Protein AF-A0A9X5X4T6-F1 (afdb_monomer_lite)

Structure (mmCIF, N/CA/C/O backbone):
data_AF-A0A9X5X4T6-F1
#
_entry.id   AF-A0A9X5X4T6-F1
#
loop_
_atom_site.group_PDB
_atom_site.id
_atom_site.type_symbol
_atom_site.label_atom_id
_atom_site.label_alt_id
_atom_site.label_comp_id
_atom_site.label_asym_id
_atom_site.label_entity_id
_atom_site.label_seq_id
_atom_site.pdbx_PDB_ins_code
_atom_site.Cartn_x
_atom_site.Cartn_y
_atom_site.Cartn_z
_atom_site.occupancy
_atom_site.B_iso_or_equiv
_atom_site.auth_seq_id
_atom_site.auth_comp_id
_atom_site.auth_asym_id
_atom_site.auth_atom_id
_atom_site.pdbx_PDB_model_num
ATOM 1 N N . MET A 1 1 ? 9.010 18.519 -45.906 1.00 38.16 1 MET A N 1
ATOM 2 C CA . MET A 1 1 ? 8.248 17.989 -44.758 1.00 38.16 1 MET A CA 1
ATOM 3 C C . MET A 1 1 ? 9.019 18.370 -43.513 1.00 38.16 1 MET A C 1
ATOM 5 O O . MET A 1 1 ? 10.119 17.877 -43.324 1.00 38.16 1 MET A O 1
ATOM 9 N N . THR A 1 2 ? 8.526 19.350 -42.767 1.00 40.06 2 THR A N 1
ATOM 10 C CA . THR A 1 2 ? 9.177 19.870 -41.561 1.00 40.06 2 THR A CA 1
ATOM 11 C C . THR A 1 2 ? 8.696 19.027 -40.385 1.00 40.06 2 THR A C 1
ATOM 13 O O . THR A 1 2 ? 7.527 19.110 -40.017 1.00 40.06 2 THR A O 1
ATOM 16 N N . GLU A 1 3 ? 9.556 18.165 -39.840 1.00 46.53 3 GLU A N 1
ATOM 17 C CA . GLU A 1 3 ? 9.259 17.445 -38.600 1.00 46.53 3 GLU A CA 1
ATOM 18 C C . GLU A 1 3 ? 9.233 18.442 -37.441 1.00 46.53 3 GLU A C 1
ATOM 20 O O . GLU A 1 3 ? 10.254 18.997 -37.032 1.00 46.53 3 GLU A O 1
ATOM 25 N N . THR A 1 4 ? 8.041 18.689 -36.907 1.00 48.75 4 THR A N 1
ATOM 26 C CA . THR A 1 4 ? 7.871 19.396 -35.643 1.00 48.75 4 THR A CA 1
ATOM 27 C C . THR A 1 4 ? 8.398 18.489 -34.533 1.00 48.75 4 THR A C 1
ATOM 29 O O . THR A 1 4 ? 7.692 17.585 -34.089 1.00 48.75 4 THR A O 1
ATOM 32 N N . LEU A 1 5 ? 9.640 18.715 -34.090 1.00 53.72 5 LEU A N 1
ATOM 33 C CA . LEU A 1 5 ? 10.210 18.097 -32.888 1.00 53.72 5 LEU A CA 1
ATOM 34 C C . LEU A 1 5 ? 9.333 18.461 -31.683 1.00 53.72 5 LEU A C 1
ATOM 36 O O . LEU A 1 5 ? 9.496 19.502 -31.046 1.00 53.72 5 LEU A O 1
ATOM 40 N N . THR A 1 6 ? 8.351 17.614 -31.398 1.00 67.81 6 THR A N 1
ATOM 41 C CA . THR A 1 6 ? 7.481 17.749 -30.236 1.00 67.81 6 THR A CA 1
ATOM 42 C C . THR A 1 6 ? 8.315 17.385 -29.019 1.00 67.81 6 THR A C 1
ATOM 44 O O . THR A 1 6 ? 8.913 16.309 -28.965 1.00 67.81 6 THR A O 1
ATOM 47 N N . ARG A 1 7 ? 8.405 18.297 -28.044 1.00 65.69 7 ARG A N 1
ATOM 48 C CA . ARG A 1 7 ? 9.067 17.993 -26.771 1.00 65.69 7 ARG A CA 1
ATOM 49 C C . ARG A 1 7 ? 8.415 16.736 -26.180 1.00 65.69 7 ARG A C 1
ATOM 51 O O . ARG A 1 7 ? 7.187 16.710 -26.082 1.00 65.69 7 ARG A O 1
ATOM 58 N N . PRO A 1 8 ? 9.196 15.709 -25.803 1.00 62.31 8 PRO A N 1
ATOM 59 C CA . PRO A 1 8 ? 8.628 14.525 -25.182 1.00 62.31 8 PRO A CA 1
ATOM 60 C C . PRO A 1 8 ? 7.937 14.926 -23.874 1.00 62.31 8 PRO A C 1
ATOM 62 O O . PRO A 1 8 ? 8.438 15.767 -23.125 1.00 62.31 8 PRO A O 1
ATOM 65 N N . THR A 1 9 ? 6.767 14.345 -23.620 1.00 70.31 9 THR A N 1
ATOM 66 C CA . THR A 1 9 ? 6.078 14.479 -22.335 1.00 70.31 9 THR A CA 1
ATOM 67 C C . THR A 1 9 ? 6.893 13.774 -21.247 1.00 70.31 9 THR A C 1
ATOM 69 O O . THR A 1 9 ? 7.728 12.915 -21.541 1.00 70.31 9 THR A O 1
ATOM 72 N N . ILE A 1 10 ? 6.645 14.106 -19.977 1.00 62.72 10 ILE A N 1
ATOM 73 C CA . ILE A 1 10 ? 7.289 13.415 -18.848 1.00 62.72 10 ILE A CA 1
ATOM 74 C C . ILE A 1 10 ? 7.029 11.900 -18.897 1.00 62.72 10 ILE A C 1
ATOM 76 O O . ILE A 1 10 ? 7.967 11.133 -18.699 1.00 62.72 10 ILE A O 1
ATOM 80 N N . GLY A 1 11 ? 5.818 11.469 -19.273 1.00 59.12 11 GLY A N 1
ATOM 81 C CA . GLY A 1 11 ? 5.493 10.047 -19.444 1.00 59.12 11 GLY A CA 1
ATOM 82 C C . GLY A 1 11 ? 6.373 9.351 -20.490 1.00 59.12 11 GLY A C 1
ATOM 83 O O . GLY A 1 11 ? 6.979 8.325 -20.198 1.00 59.12 11 GLY A O 1
ATOM 84 N N . HIS A 1 12 ? 6.569 9.958 -21.668 1.00 60.00 12 HIS A N 1
ATOM 85 C CA . HIS A 1 12 ? 7.447 9.387 -22.701 1.00 60.00 12 HIS A CA 1
ATOM 86 C C . HIS A 1 12 ? 8.923 9.315 -22.274 1.00 60.00 12 HIS A C 1
ATOM 88 O O . HIS A 1 12 ? 9.665 8.450 -22.743 1.00 60.00 12 HIS A O 1
ATOM 94 N N . LEU A 1 13 ? 9.382 10.232 -21.413 1.00 62.53 13 LEU A N 1
ATOM 95 C CA . LEU A 1 13 ? 10.744 10.201 -20.870 1.00 62.53 13 LEU A CA 1
ATOM 96 C C . LEU A 1 13 ? 10.926 9.086 -19.834 1.00 62.53 13 LEU A C 1
ATOM 98 O O . LEU A 1 13 ? 11.993 8.478 -19.797 1.00 62.53 13 LEU A O 1
ATOM 102 N N . GLN A 1 14 ? 9.897 8.800 -19.034 1.00 61.09 14 GLN A N 1
ATOM 103 C CA . GLN A 1 14 ? 9.898 7.678 -18.093 1.00 61.09 14 GLN A CA 1
ATOM 104 C C . GLN A 1 14 ? 9.899 6.338 -18.832 1.00 61.09 14 GLN A C 1
ATOM 106 O O . GLN A 1 14 ? 10.738 5.487 -18.545 1.00 61.09 14 GLN A O 1
ATOM 111 N N . GLU A 1 15 ? 9.042 6.192 -19.846 1.00 60.22 15 GLU A N 1
ATOM 112 C CA . GLU A 1 15 ? 8.930 4.958 -20.630 1.00 60.22 15 GLU A CA 1
ATOM 113 C C . GLU A 1 15 ? 10.225 4.612 -21.382 1.00 60.22 15 GLU A C 1
ATOM 115 O O . GLU A 1 15 ? 10.644 3.455 -21.428 1.00 60.22 15 GLU A O 1
ATOM 120 N N . ARG A 1 16 ? 10.911 5.631 -21.923 1.00 56.22 16 ARG A N 1
ATOM 121 C CA . ARG A 1 16 ? 12.191 5.480 -22.638 1.00 56.22 16 ARG A CA 1
ATOM 122 C C . ARG A 1 16 ? 13.329 4.934 -21.782 1.00 56.22 16 ARG A C 1
ATOM 124 O O . ARG A 1 16 ? 14.291 4.417 -22.345 1.00 56.22 16 ARG A O 1
ATOM 131 N N . ALA A 1 17 ? 13.256 5.071 -20.462 1.00 55.69 17 ALA A N 1
ATOM 132 C CA . ALA A 1 17 ? 14.304 4.593 -19.574 1.00 55.69 17 ALA A CA 1
ATOM 133 C C . ALA A 1 17 ? 14.212 3.080 -19.299 1.00 55.69 17 ALA A C 1
ATOM 135 O O . ALA A 1 17 ? 15.171 2.522 -18.796 1.00 55.69 17 ALA A O 1
ATOM 136 N N . HIS A 1 18 ? 13.135 2.373 -19.664 1.00 52.88 18 HIS A N 1
ATOM 137 C CA . HIS A 1 18 ? 12.946 0.944 -19.345 1.00 52.88 18 HIS A CA 1
ATOM 138 C C . HIS A 1 18 ? 13.709 -0.049 -20.259 1.00 52.88 18 HIS A C 1
ATOM 140 O O . HIS A 1 18 ? 13.181 -1.104 -20.603 1.00 52.88 18 HIS A O 1
ATOM 146 N N . GLY A 1 19 ? 14.934 0.279 -20.682 1.00 49.94 19 GLY A N 1
ATOM 147 C CA . GLY A 1 19 ? 15.787 -0.601 -21.498 1.00 49.94 19 GLY A CA 1
ATOM 148 C C . GLY A 1 19 ? 16.534 -1.687 -20.702 1.00 49.94 19 GLY A C 1
ATOM 149 O O . GLY A 1 19 ? 16.538 -1.686 -19.467 1.00 49.94 19 GLY A O 1
ATOM 150 N N . ASP A 1 20 ? 17.191 -2.608 -21.419 1.00 38.16 20 ASP A N 1
ATOM 151 C CA . ASP A 1 20 ? 17.954 -3.734 -20.856 1.00 38.16 20 ASP A CA 1
ATOM 152 C C . ASP A 1 20 ? 19.005 -3.280 -19.823 1.00 38.16 20 ASP A C 1
ATOM 154 O O . ASP A 1 20 ? 19.856 -2.436 -20.101 1.00 38.16 20 ASP A O 1
ATOM 158 N N . GLY A 1 21 ? 18.946 -3.862 -18.616 1.00 52.41 21 GLY A N 1
ATOM 159 C CA . GLY A 1 21 ? 19.826 -3.541 -17.479 1.00 52.41 21 GLY A CA 1
ATOM 160 C C . GLY A 1 21 ? 19.123 -2.936 -16.255 1.00 52.41 21 GLY A C 1
ATOM 161 O O . GLY A 1 21 ? 19.771 -2.683 -15.240 1.00 52.41 21 GLY A O 1
ATOM 162 N N . HIS A 1 22 ? 17.806 -2.727 -16.312 1.00 51.44 22 HIS A N 1
ATOM 163 C CA . HIS A 1 22 ? 17.064 -2.079 -15.233 1.00 51.44 22 HIS A CA 1
ATOM 164 C C . HIS A 1 22 ? 16.841 -2.949 -13.982 1.00 51.44 22 HIS A C 1
ATOM 166 O O . HIS A 1 22 ? 16.496 -4.132 -14.044 1.00 51.44 22 HIS A O 1
ATOM 172 N N . ASP A 1 23 ? 16.965 -2.318 -12.809 1.00 51.03 23 ASP A N 1
ATOM 173 C CA . ASP A 1 23 ? 16.542 -2.866 -11.515 1.00 51.03 23 ASP A CA 1
ATOM 174 C C . ASP A 1 23 ? 15.016 -2.758 -11.324 1.00 51.03 23 ASP A C 1
ATOM 176 O O . ASP A 1 23 ? 14.494 -2.082 -10.434 1.00 51.03 23 ASP A O 1
ATOM 180 N N . TYR A 1 24 ? 14.284 -3.365 -12.256 1.00 49.56 24 TYR A N 1
ATOM 181 C CA . TYR A 1 24 ? 12.837 -3.255 -12.348 1.00 49.56 24 TYR A CA 1
ATOM 182 C C . TYR A 1 24 ? 12.214 -4.646 -12.286 1.00 49.56 24 TYR A C 1
ATOM 184 O O . TYR A 1 24 ? 12.362 -5.450 -13.202 1.00 49.56 24 TYR A O 1
ATOM 192 N N . VAL A 1 25 ? 11.509 -4.935 -11.195 1.00 52.06 25 VAL A N 1
ATOM 193 C CA . VAL A 1 25 ? 10.549 -6.039 -11.142 1.00 52.06 25 VAL A CA 1
ATOM 194 C C . VAL A 1 25 ? 9.179 -5.398 -11.002 1.00 52.06 25 VAL A C 1
ATOM 196 O O . VAL A 1 25 ? 8.942 -4.635 -10.065 1.00 52.06 25 VAL A O 1
ATOM 199 N N . LYS A 1 26 ? 8.290 -5.687 -11.955 1.00 50.91 26 LYS A N 1
ATOM 200 C CA . LYS A 1 26 ? 6.891 -5.256 -11.912 1.00 50.91 26 LYS A CA 1
ATOM 201 C C . LYS A 1 26 ? 6.273 -5.708 -10.579 1.00 50.91 26 LYS A C 1
ATOM 203 O O . LYS A 1 26 ? 6.362 -6.887 -10.251 1.00 50.91 26 LYS A O 1
ATOM 208 N N . GLY A 1 27 ? 5.712 -4.781 -9.801 1.00 50.12 27 GLY A N 1
ATOM 209 C CA . GLY A 1 27 ? 5.132 -5.076 -8.479 1.00 50.12 27 GLY A CA 1
ATOM 210 C C . GLY A 1 27 ? 6.146 -5.324 -7.350 1.00 50.12 27 GLY A C 1
ATOM 211 O O . GLY A 1 27 ? 5.782 -5.833 -6.296 1.00 50.12 27 GLY A O 1
ATOM 212 N N . SER A 1 28 ? 7.427 -4.998 -7.545 1.00 49.44 28 SER A N 1
ATOM 213 C CA . SER A 1 28 ? 8.420 -4.980 -6.466 1.00 49.44 28 SER A CA 1
ATOM 214 C C . SER A 1 28 ? 8.696 -3.533 -6.077 1.00 49.44 28 SER A C 1
ATOM 216 O O . SER A 1 28 ? 8.726 -2.667 -6.957 1.00 49.44 28 SER A O 1
ATOM 218 N N . PRO A 1 29 ? 8.928 -3.209 -4.793 1.00 55.28 29 PRO A N 1
ATOM 219 C CA . PRO A 1 29 ? 9.567 -1.939 -4.518 1.00 55.28 29 PRO A CA 1
ATOM 220 C C . PRO A 1 29 ? 10.954 -2.068 -5.153 1.00 55.28 29 PRO A C 1
ATOM 222 O O . PRO A 1 29 ? 11.538 -3.152 -5.114 1.00 55.28 29 PRO A O 1
ATOM 225 N N . HIS A 1 30 ? 11.499 -1.012 -5.750 1.00 62.12 30 HIS A N 1
ATOM 226 C CA . HIS A 1 30 ? 12.837 -1.011 -6.371 1.00 62.12 30 HIS A CA 1
ATOM 227 C C . HIS A 1 30 ? 13.990 -1.202 -5.350 1.00 62.12 30 HIS A C 1
ATOM 229 O O . HIS A 1 30 ? 15.061 -0.617 -5.452 1.00 62.12 30 HIS A O 1
ATOM 235 N N . ILE A 1 31 ? 13.755 -2.011 -4.317 1.00 70.12 31 ILE A N 1
ATOM 236 C CA . ILE A 1 31 ? 14.597 -2.391 -3.202 1.00 70.12 31 ILE A CA 1
ATOM 237 C C . ILE A 1 31 ? 14.820 -3.908 -3.307 1.00 70.12 31 ILE A C 1
ATOM 239 O O . ILE A 1 31 ? 14.141 -4.721 -2.663 1.00 70.12 31 ILE A O 1
ATOM 243 N N . ARG A 1 32 ? 15.815 -4.311 -4.107 1.00 69.38 32 ARG A N 1
ATOM 244 C CA . ARG A 1 32 ? 16.240 -5.722 -4.201 1.00 69.38 32 ARG A CA 1
ATOM 245 C C . ARG A 1 32 ? 16.724 -6.278 -2.865 1.00 69.38 32 ARG A C 1
ATOM 247 O O . ARG A 1 32 ? 16.521 -7.456 -2.569 1.00 69.38 32 ARG A O 1
ATOM 254 N N . HIS A 1 33 ? 17.343 -5.435 -2.038 1.00 80.88 33 HIS A N 1
ATOM 255 C CA . HIS A 1 33 ? 17.915 -5.857 -0.766 1.00 80.88 33 HIS A CA 1
ATOM 256 C C . HIS A 1 33 ? 16.821 -6.235 0.247 1.00 80.88 33 HIS A C 1
ATOM 258 O O . HIS A 1 33 ? 16.217 -5.367 0.881 1.00 80.88 33 HIS A O 1
ATOM 264 N N . HIS A 1 34 ? 16.616 -7.542 0.446 1.00 81.25 34 HIS A N 1
ATOM 265 C CA . HIS A 1 34 ? 15.530 -8.104 1.262 1.00 81.25 34 HIS A CA 1
ATOM 266 C C . HIS A 1 34 ? 15.381 -7.445 2.641 1.00 81.25 34 HIS A C 1
ATOM 268 O O . HIS A 1 34 ? 14.294 -6.985 2.964 1.00 81.25 34 HIS A O 1
ATOM 274 N N . ARG A 1 35 ? 16.473 -7.275 3.405 1.00 85.88 35 ARG A N 1
ATOM 275 C CA . ARG A 1 35 ? 16.393 -6.654 4.743 1.00 85.88 35 ARG A CA 1
ATOM 276 C C . ARG A 1 35 ? 15.895 -5.213 4.728 1.00 85.88 35 ARG A C 1
ATOM 278 O O . ARG A 1 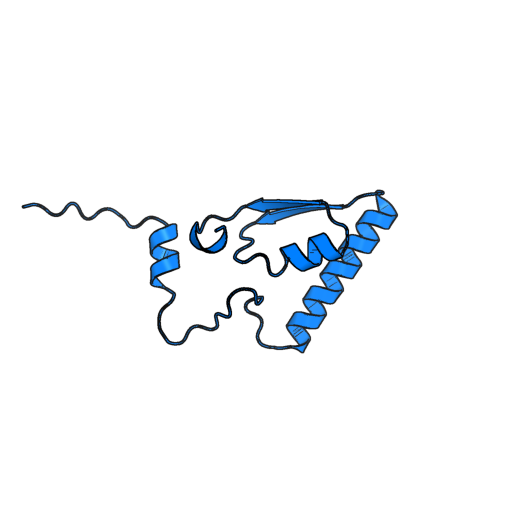35 ? 15.240 -4.783 5.669 1.00 85.88 35 ARG A O 1
ATOM 285 N N . ILE A 1 36 ? 16.246 -4.446 3.695 1.00 86.50 36 ILE A N 1
ATOM 286 C CA . ILE A 1 36 ? 15.812 -3.049 3.590 1.00 86.50 36 ILE A CA 1
ATOM 287 C C . ILE A 1 36 ? 14.326 -3.038 3.250 1.00 86.50 36 ILE A C 1
ATOM 289 O O . ILE A 1 36 ? 13.563 -2.326 3.893 1.00 86.50 36 ILE A O 1
ATOM 293 N N . ARG A 1 37 ? 13.911 -3.886 2.302 1.00 84.62 37 ARG A N 1
ATOM 294 C CA . ARG A 1 37 ? 12.506 -4.048 1.930 1.00 84.62 37 ARG A CA 1
ATOM 295 C C . ARG A 1 37 ? 11.649 -4.444 3.136 1.00 84.62 37 ARG A C 1
ATOM 297 O O . ARG A 1 37 ? 10.675 -3.760 3.420 1.00 84.62 37 ARG A O 1
ATOM 304 N N . GLU A 1 38 ? 12.041 -5.477 3.876 1.00 89.62 38 GLU A N 1
ATOM 305 C CA . GLU A 1 38 ? 11.336 -5.927 5.085 1.00 89.62 38 GLU A CA 1
ATOM 306 C C . GLU A 1 38 ? 11.261 -4.834 6.148 1.00 89.62 38 GLU A C 1
ATOM 308 O O . GLU A 1 38 ? 10.196 -4.596 6.711 1.00 89.62 38 GLU A O 1
ATOM 313 N N . ARG A 1 39 ? 12.365 -4.117 6.387 1.00 92.94 39 ARG A N 1
ATOM 314 C CA . ARG A 1 39 ? 12.385 -3.014 7.352 1.00 92.94 39 ARG A CA 1
ATOM 315 C C . ARG A 1 39 ? 11.418 -1.895 6.965 1.00 92.94 39 ARG A C 1
ATOM 317 O O . ARG A 1 39 ? 10.743 -1.360 7.840 1.00 92.94 39 ARG A O 1
ATOM 324 N N . VAL A 1 40 ? 11.360 -1.531 5.685 1.00 91.50 40 VAL A N 1
ATOM 325 C CA . VAL A 1 40 ? 10.432 -0.501 5.198 1.00 91.50 40 VAL A CA 1
ATOM 326 C C . VAL A 1 40 ? 8.989 -0.985 5.326 1.00 91.50 40 VAL A C 1
ATOM 328 O O . VAL A 1 40 ? 8.175 -0.270 5.900 1.00 91.50 40 VAL A O 1
ATOM 331 N N . ILE A 1 41 ? 8.684 -2.204 4.870 1.00 92.12 41 ILE A N 1
ATOM 332 C CA . ILE A 1 41 ? 7.337 -2.786 4.955 1.00 92.12 41 ILE A CA 1
ATOM 333 C C . ILE A 1 41 ? 6.870 -2.859 6.413 1.00 92.12 41 ILE A C 1
ATOM 335 O O . ILE A 1 41 ? 5.799 -2.355 6.736 1.00 92.12 41 ILE A O 1
ATOM 339 N N . SER A 1 42 ? 7.688 -3.405 7.315 1.00 95.88 42 SER A N 1
ATOM 340 C CA . SER A 1 42 ? 7.359 -3.465 8.745 1.00 95.88 42 SER A CA 1
ATOM 341 C C . SER A 1 42 ? 7.099 -2.072 9.317 1.00 95.88 42 SER A C 1
ATOM 343 O O . SER A 1 42 ? 6.119 -1.873 10.027 1.00 95.88 42 SER A O 1
ATOM 345 N N . GLY A 1 43 ? 7.931 -1.088 8.961 1.00 96.88 43 GLY A N 1
ATOM 346 C CA . GLY A 1 43 ? 7.742 0.294 9.395 1.00 96.88 43 GLY A CA 1
ATOM 347 C C . GLY A 1 43 ? 6.427 0.910 8.908 1.00 96.88 43 GLY A C 1
ATOM 348 O O . GLY A 1 43 ? 5.798 1.658 9.655 1.00 96.88 43 GLY A O 1
ATOM 349 N N . VAL A 1 44 ? 5.988 0.576 7.689 1.00 95.94 44 VAL A N 1
ATOM 350 C CA . VAL A 1 44 ? 4.685 1.001 7.152 1.00 95.94 44 VAL A CA 1
ATOM 351 C C . VAL A 1 44 ? 3.546 0.422 7.988 1.00 95.94 44 VAL A C 1
ATOM 353 O O . VAL A 1 44 ? 2.696 1.181 8.452 1.00 95.94 44 VAL A O 1
ATOM 356 N N . HIS A 1 45 ? 3.551 -0.890 8.235 1.00 98.25 45 HIS A N 1
ATOM 357 C CA . HIS A 1 45 ? 2.517 -1.545 9.042 1.00 98.25 45 HIS A CA 1
ATOM 358 C C . HIS A 1 45 ? 2.454 -0.972 10.465 1.00 98.25 45 HIS A C 1
ATOM 360 O O . HIS A 1 45 ? 1.374 -0.610 10.937 1.00 98.25 45 HIS A O 1
ATOM 366 N N . ASP A 1 46 ? 3.607 -0.807 11.118 1.00 98.56 46 ASP A N 1
ATOM 367 C CA . ASP A 1 46 ? 3.686 -0.252 12.471 1.00 98.56 46 ASP A CA 1
ATOM 368 C C . ASP A 1 46 ? 3.151 1.183 12.536 1.00 98.56 46 ASP A C 1
ATOM 370 O O . ASP A 1 46 ? 2.450 1.558 13.479 1.00 98.56 46 ASP A O 1
ATOM 374 N N . LEU A 1 47 ? 3.492 2.012 11.545 1.00 98.12 47 LEU A N 1
ATOM 375 C CA . LEU A 1 47 ? 3.042 3.398 11.490 1.00 98.12 47 LEU A CA 1
ATOM 376 C C . LEU A 1 47 ? 1.530 3.481 11.281 1.00 98.12 47 LEU A C 1
ATOM 37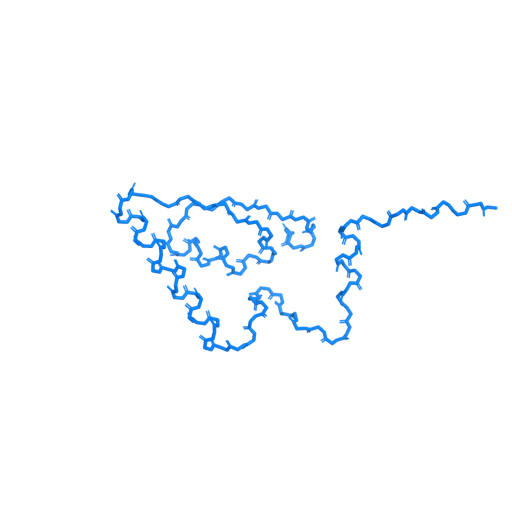8 O O . LEU A 1 47 ? 0.864 4.233 11.993 1.00 98.12 47 LEU A O 1
ATOM 382 N N . VAL A 1 48 ? 0.984 2.710 10.338 1.00 98.50 48 VAL A N 1
ATOM 383 C CA . VAL A 1 48 ? -0.462 2.675 10.088 1.00 98.50 48 VAL A CA 1
ATOM 384 C C . VAL A 1 48 ? -1.203 2.212 11.341 1.00 98.50 48 VAL A C 1
ATOM 386 O O . VAL A 1 48 ? -2.141 2.890 11.759 1.00 98.50 48 VAL A O 1
ATOM 389 N N . GLY A 1 49 ? -0.734 1.144 11.994 1.00 98.56 49 GLY A N 1
ATOM 390 C CA . GLY A 1 49 ? -1.308 0.650 13.247 1.00 98.56 49 GLY A CA 1
ATOM 391 C C . GLY A 1 49 ? -1.362 1.728 14.331 1.00 98.56 49 GLY A C 1
ATOM 392 O O . GLY A 1 49 ? -2.430 1.995 14.877 1.00 98.56 49 GLY A O 1
ATOM 393 N N . LYS A 1 50 ? -0.250 2.439 14.565 1.00 98.62 50 LYS A N 1
ATOM 394 C CA . LYS A 1 50 ? -0.185 3.550 15.538 1.00 98.62 50 LYS A CA 1
ATOM 395 C C . LYS A 1 50 ? -1.128 4.702 15.192 1.00 98.62 50 LYS A C 1
ATOM 397 O O . LYS A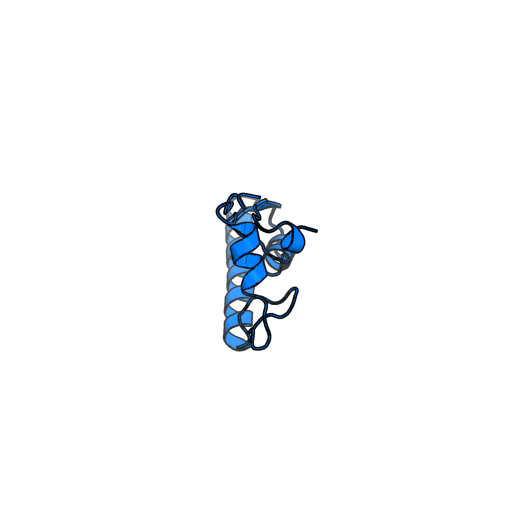 1 50 ? -1.712 5.323 16.079 1.00 98.62 50 LYS A O 1
ATOM 402 N N . VAL A 1 51 ? -1.269 5.030 13.907 1.00 98.62 51 VAL A N 1
ATOM 403 C CA . VAL A 1 51 ? -2.179 6.093 13.457 1.00 98.62 51 VAL A CA 1
ATOM 404 C C . VAL A 1 51 ? -3.634 5.678 13.667 1.00 98.62 51 VAL A C 1
ATOM 406 O O . VAL A 1 51 ? -4.421 6.494 14.145 1.00 98.62 51 VAL A O 1
ATOM 409 N N . ILE A 1 52 ? -3.986 4.428 13.354 1.00 98.62 52 ILE A N 1
ATOM 410 C CA . ILE A 1 52 ? -5.327 3.880 13.590 1.00 98.62 52 ILE A CA 1
ATOM 411 C C . ILE A 1 52 ? -5.631 3.843 15.086 1.00 98.62 52 ILE A C 1
ATOM 413 O O . ILE A 1 52 ? -6.687 4.320 15.481 1.00 98.62 52 ILE A O 1
ATOM 417 N N . GLU A 1 53 ? -4.716 3.351 15.920 1.00 98.50 53 GLU A N 1
ATOM 418 C CA . GLU A 1 53 ? -4.894 3.315 17.377 1.00 98.50 53 GLU A CA 1
ATOM 419 C C . GLU A 1 53 ? -5.188 4.712 17.940 1.00 98.50 53 GLU A C 1
ATOM 421 O O . GLU A 1 53 ? -6.098 4.888 18.748 1.00 98.50 53 GLU A O 1
ATOM 426 N N . ARG A 1 54 ? -4.469 5.730 17.455 1.00 98.25 54 ARG A N 1
ATOM 427 C CA . ARG A 1 54 ? -4.648 7.114 17.905 1.00 98.25 54 ARG A CA 1
ATOM 428 C C . ARG A 1 54 ? -5.927 7.772 17.378 1.00 98.25 54 ARG A C 1
ATOM 430 O O . ARG A 1 54 ? -6.527 8.578 18.082 1.00 98.25 54 ARG A O 1
ATOM 437 N N . ASN A 1 55 ? -6.309 7.494 16.131 1.00 97.94 55 ASN A N 1
ATOM 438 C CA . ASN A 1 55 ? -7.290 8.302 15.396 1.00 97.94 55 ASN A CA 1
ATOM 439 C C . ASN A 1 55 ? -8.561 7.533 14.976 1.00 97.94 55 ASN A C 1
ATOM 441 O O . ASN A 1 55 ? -9.457 8.122 14.372 1.00 97.94 55 ASN A O 1
ATOM 445 N N . GLY A 1 56 ? -8.621 6.219 15.195 1.00 98.19 56 GLY A N 1
ATOM 446 C CA . GLY A 1 56 ? -9.663 5.314 14.693 1.00 98.19 56 GLY A CA 1
ATOM 447 C C . GLY A 1 56 ? -9.601 5.022 13.186 1.00 98.19 56 GLY A C 1
ATOM 448 O O . GLY A 1 56 ? -10.339 4.172 12.695 1.00 98.19 56 GLY A O 1
ATOM 449 N N . GLN A 1 57 ? -8.743 5.715 12.430 1.00 98.12 57 GLN A N 1
ATOM 450 C CA . GLN A 1 57 ? -8.543 5.510 10.993 1.00 98.12 57 GLN A CA 1
ATOM 451 C C . GLN A 1 57 ? -7.190 6.055 10.523 1.00 98.12 57 GLN A C 1
ATOM 453 O O . GLN A 1 57 ? -6.647 6.998 11.102 1.00 98.12 57 GLN A O 1
ATOM 458 N N . CYS A 1 58 ? -6.697 5.523 9.405 1.00 98.56 58 CYS A N 1
ATOM 459 C CA . CYS A 1 58 ? -5.551 6.056 8.676 1.00 98.56 58 CYS A CA 1
ATOM 460 C C . CYS A 1 58 ? -5.973 6.348 7.230 1.00 98.56 58 CYS A C 1
ATOM 462 O O . CYS A 1 58 ? -6.468 5.458 6.542 1.00 98.56 58 CYS A O 1
ATOM 464 N N . ARG A 1 59 ? -5.820 7.600 6.784 1.00 98.25 59 ARG A N 1
ATOM 465 C CA . ARG A 1 59 ? -6.014 8.008 5.386 1.00 98.25 59 ARG A CA 1
ATOM 466 C C . ARG A 1 59 ? -4.654 8.363 4.810 1.00 98.25 59 ARG A C 1
ATOM 468 O O . ARG A 1 59 ? -3.933 9.144 5.429 1.00 98.25 59 ARG A O 1
ATOM 475 N N . VAL A 1 60 ? -4.319 7.798 3.660 1.00 97.94 60 VAL A N 1
ATOM 476 C CA . VAL A 1 60 ? -3.004 7.950 3.033 1.00 97.94 60 VAL A CA 1
ATOM 477 C C . 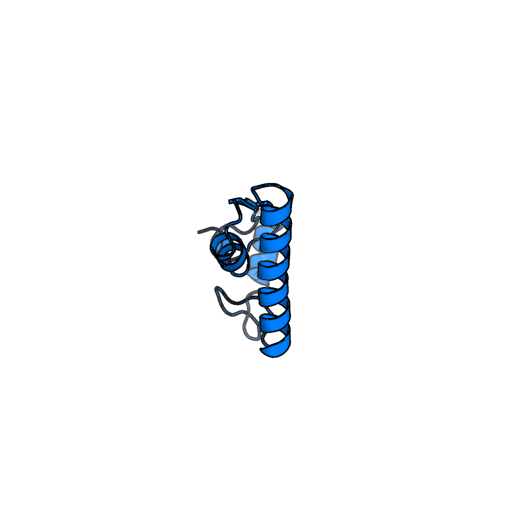VAL A 1 60 ? -3.192 8.458 1.614 1.00 97.94 60 VAL A C 1
ATOM 479 O O . VAL A 1 60 ? -4.019 7.926 0.882 1.00 97.94 60 VAL A O 1
ATOM 482 N N . LEU A 1 61 ? -2.423 9.482 1.248 1.00 96.94 61 LEU A N 1
ATOM 483 C CA . LEU A 1 61 ? -2.238 9.902 -0.135 1.00 96.94 61 LEU A CA 1
ATOM 484 C C . LEU A 1 61 ? -0.867 9.400 -0.592 1.00 96.94 61 LEU A C 1
ATOM 486 O O . LEU A 1 61 ? 0.153 9.859 -0.077 1.00 96.94 61 LEU A O 1
ATOM 490 N N . GLU A 1 62 ? -0.845 8.461 -1.529 1.00 93.88 62 GLU A N 1
ATOM 491 C CA . GLU A 1 62 ? 0.384 7.936 -2.119 1.00 93.88 62 GLU A CA 1
ATOM 492 C C . GLU A 1 62 ? 0.674 8.643 -3.445 1.00 93.88 62 GLU A C 1
ATOM 494 O O . GLU A 1 62 ? -0.172 8.716 -4.338 1.00 93.88 62 GLU A O 1
ATOM 499 N N . VAL A 1 63 ? 1.881 9.195 -3.567 1.00 91.81 63 VAL A N 1
ATOM 500 C CA . VAL A 1 63 ? 2.318 9.934 -4.755 1.00 91.81 63 VAL A CA 1
ATOM 501 C C . VAL A 1 63 ? 3.366 9.122 -5.493 1.00 91.81 63 VAL A C 1
ATOM 503 O O . VAL A 1 63 ? 4.414 8.817 -4.930 1.00 91.81 63 VAL A O 1
ATOM 506 N N . GLY A 1 64 ? 3.087 8.807 -6.757 1.00 87.31 64 GLY A N 1
ATOM 507 C CA . GLY A 1 64 ? 3.924 7.925 -7.561 1.00 87.31 64 GLY A CA 1
ATOM 508 C C . GLY A 1 64 ? 3.799 6.470 -7.117 1.00 87.31 64 GLY A C 1
ATOM 509 O O . GLY A 1 64 ? 4.813 5.830 -6.841 1.00 87.31 64 GLY A O 1
ATOM 510 N N . ALA A 1 65 ? 2.565 5.968 -6.995 1.00 86.31 65 ALA A N 1
ATOM 511 C CA . ALA A 1 65 ? 2.297 4.608 -6.517 1.00 86.31 65 ALA A CA 1
ATOM 512 C C . ALA A 1 65 ? 2.911 3.518 -7.417 1.00 86.31 65 ALA A C 1
ATOM 514 O O . ALA A 1 65 ? 3.092 2.375 -6.986 1.00 86.31 65 ALA A O 1
ATOM 515 N N . GLY A 1 66 ? 3.266 3.852 -8.661 1.00 84.75 66 GLY A N 1
ATOM 516 C CA . GLY A 1 66 ? 3.818 2.905 -9.613 1.00 84.75 66 GLY A CA 1
ATOM 517 C C . GLY A 1 66 ? 2.891 1.699 -9.751 1.00 84.75 66 GLY A C 1
ATOM 518 O O . GLY A 1 66 ? 1.694 1.855 -9.941 1.00 84.75 66 GLY A O 1
ATOM 519 N N . HIS A 1 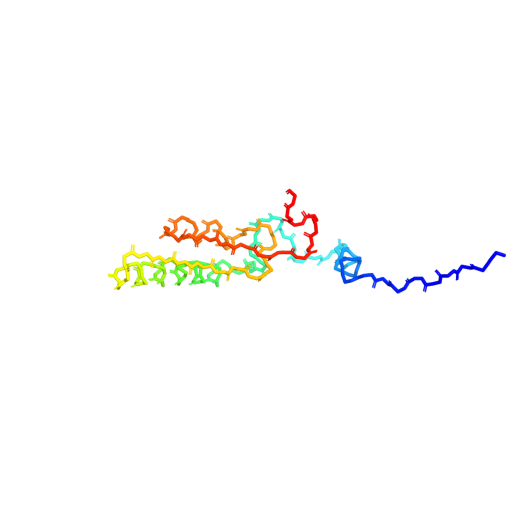67 ? 3.448 0.499 -9.592 1.00 80.44 67 HIS A N 1
ATOM 520 C CA . HIS A 1 67 ? 2.710 -0.769 -9.646 1.00 80.44 67 HIS A CA 1
ATOM 521 C C . HIS A 1 67 ? 2.005 -1.155 -8.332 1.00 80.44 67 HIS A C 1
ATOM 523 O O . HIS A 1 67 ? 1.637 -2.313 -8.162 1.00 80.44 67 HIS A O 1
ATOM 529 N N . GLY A 1 68 ? 1.873 -0.231 -7.379 1.00 84.75 68 GLY A N 1
ATOM 530 C CA . GLY A 1 68 ? 1.112 -0.453 -6.150 1.00 84.75 68 GLY A CA 1
ATOM 531 C C . GLY A 1 68 ? 1.850 -1.215 -5.050 1.00 84.75 68 GLY A C 1
ATOM 532 O O . GLY A 1 68 ? 1.236 -1.619 -4.068 1.00 84.75 68 GLY A O 1
ATOM 533 N N . THR A 1 69 ? 3.169 -1.405 -5.157 1.00 83.06 69 THR A N 1
ATOM 534 C CA . THR A 1 69 ? 3.891 -2.274 -4.219 1.00 83.06 69 THR A CA 1
ATOM 535 C C . THR A 1 69 ? 3.755 -1.843 -2.755 1.00 83.06 69 THR A C 1
ATOM 537 O O . THR A 1 69 ? 3.621 -2.682 -1.869 1.00 83.06 69 THR A O 1
ATOM 540 N N . PHE A 1 70 ? 3.812 -0.540 -2.469 1.00 86.94 70 PHE A N 1
ATOM 541 C CA . PHE A 1 70 ? 3.579 -0.042 -1.111 1.00 86.94 70 PHE A CA 1
ATOM 542 C C . PHE A 1 70 ? 2.091 0.163 -0.827 1.00 86.94 70 PHE A C 1
ATOM 544 O O . PHE A 1 70 ? 1.675 -0.061 0.311 1.00 86.94 70 PHE A O 1
ATOM 551 N N . THR A 1 71 ? 1.296 0.501 -1.847 1.00 91.88 71 THR A N 1
ATOM 552 C CA . THR A 1 71 ? -0.170 0.569 -1.774 1.00 91.88 71 THR A CA 1
ATOM 553 C C . THR A 1 71 ? -0.759 -0.704 -1.174 1.00 91.88 71 THR A C 1
ATOM 555 O O . THR A 1 71 ? -1.543 -0.620 -0.229 1.00 91.88 71 THR A O 1
ATOM 558 N N . ASP A 1 72 ? -0.326 -1.878 -1.637 1.00 92.69 72 ASP A N 1
ATOM 559 C CA . ASP A 1 72 ? -0.805 -3.172 -1.139 1.00 92.69 72 ASP A CA 1
ATOM 560 C C . ASP A 1 72 ? -0.554 -3.335 0.365 1.00 92.69 72 ASP A C 1
ATOM 562 O O . ASP A 1 72 ? -1.439 -3.754 1.113 1.00 92.69 72 ASP A O 1
ATOM 566 N N . HIS A 1 73 ? 0.628 -2.940 0.843 1.00 94.50 73 HIS A N 1
ATOM 567 C CA . HIS A 1 73 ? 0.964 -2.986 2.267 1.00 94.50 73 HIS A CA 1
ATOM 568 C C . HIS A 1 73 ? 0.187 -1.956 3.093 1.00 94.50 73 HIS A C 1
ATOM 570 O O . HIS A 1 73 ? -0.226 -2.254 4.214 1.00 94.50 73 HIS A O 1
ATOM 576 N N . LEU A 1 74 ? -0.055 -0.760 2.550 1.00 96.50 74 LEU A N 1
ATOM 577 C CA . LEU A 1 74 ? -0.875 0.265 3.198 1.00 96.50 74 LEU A CA 1
ATOM 578 C C . LEU A 1 74 ? -2.324 -0.212 3.369 1.00 96.50 74 LEU A C 1
ATOM 580 O O . LEU A 1 74 ? -2.886 -0.093 4.461 1.00 96.50 74 LEU A O 1
ATOM 584 N N . VAL A 1 75 ? -2.909 -0.801 2.322 1.00 96.75 75 VAL A N 1
ATOM 585 C CA . VAL A 1 75 ? -4.257 -1.387 2.361 1.00 96.75 75 VAL A CA 1
ATOM 586 C C . VAL A 1 75 ? -4.301 -2.575 3.322 1.00 96.75 75 VAL A C 1
ATOM 588 O O . VAL A 1 75 ? -5.190 -2.635 4.171 1.00 96.75 75 VAL A O 1
ATOM 591 N N . ALA A 1 76 ? -3.319 -3.480 3.263 1.00 96.50 76 ALA A N 1
ATOM 592 C CA . ALA A 1 76 ? -3.228 -4.627 4.168 1.00 96.50 76 ALA A CA 1
ATOM 593 C C . ALA A 1 76 ? -3.080 -4.214 5.643 1.00 96.50 76 ALA A C 1
ATOM 595 O O . ALA A 1 76 ? -3.560 -4.914 6.533 1.00 96.50 76 ALA A O 1
ATOM 596 N N . ALA A 1 77 ? -2.450 -3.069 5.918 1.00 97.62 77 ALA A N 1
ATOM 597 C CA . ALA A 1 77 ? -2.356 -2.496 7.258 1.00 97.62 77 ALA A CA 1
ATOM 598 C C . ALA A 1 77 ? -3.655 -1.807 7.734 1.00 97.62 77 ALA A C 1
ATOM 600 O O . ALA A 1 77 ? -3.726 -1.363 8.880 1.00 97.62 77 ALA A O 1
ATOM 601 N N . GLY A 1 78 ? -4.684 -1.714 6.885 1.00 97.75 78 GLY A N 1
ATOM 602 C CA . GLY A 1 78 ? -5.987 -1.128 7.210 1.00 97.75 78 GLY A CA 1
ATOM 603 C C . GLY A 1 78 ? -6.124 0.361 6.880 1.00 97.75 78 GLY A C 1
ATOM 604 O O . GLY A 1 78 ? -7.079 1.001 7.329 1.00 97.75 78 GLY A O 1
ATOM 605 N N . ALA A 1 79 ? -5.194 0.941 6.115 1.00 98.25 79 ALA A N 1
ATOM 606 C CA . ALA A 1 79 ? -5.319 2.321 5.661 1.00 98.25 79 ALA A CA 1
ATOM 607 C C . ALA A 1 79 ? -6.346 2.459 4.523 1.00 98.25 79 ALA A C 1
ATOM 609 O O . ALA A 1 79 ? -6.514 1.578 3.682 1.00 98.25 79 ALA A O 1
ATOM 610 N N . LYS A 1 80 ? -6.999 3.623 4.459 1.00 98.12 80 LYS A N 1
ATOM 611 C CA . LYS A 1 80 ? -7.753 4.083 3.286 1.00 98.12 80 LYS A CA 1
ATOM 612 C C . LYS A 1 80 ? -6.801 4.868 2.394 1.00 98.12 80 LYS A C 1
ATOM 614 O O . LYS A 1 80 ? -6.365 5.951 2.789 1.00 98.12 80 LYS A O 1
ATOM 619 N N . VAL A 1 81 ? -6.477 4.321 1.230 1.00 97.31 81 VAL A N 1
ATOM 620 C CA . VAL A 1 81 ? -5.435 4.865 0.354 1.00 97.31 81 VAL A CA 1
ATOM 621 C C . VAL A 1 81 ? -6.060 5.528 -0.868 1.00 97.31 81 VAL A C 1
ATOM 623 O O . VAL A 1 81 ? -6.921 4.952 -1.527 1.00 97.31 81 VAL A O 1
ATOM 626 N N . GLU A 1 82 ? -5.61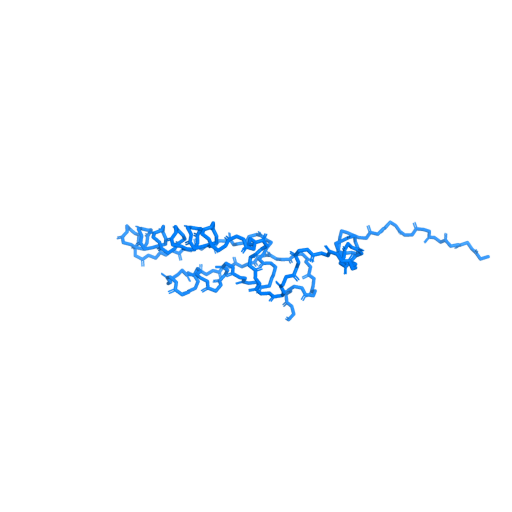6 6.742 -1.155 1.00 96.94 82 GLU A N 1
ATOM 627 C CA . GLU A 1 82 ? -5.816 7.429 -2.424 1.00 96.94 82 GLU A CA 1
ATOM 628 C C . GLU A 1 82 ? -4.453 7.534 -3.103 1.00 96.94 82 GLU A C 1
ATOM 630 O O . GLU A 1 82 ? -3.460 7.858 -2.451 1.00 96.94 82 GLU A O 1
ATOM 635 N N . VAL A 1 83 ? -4.388 7.222 -4.394 1.00 92.81 83 VAL A N 1
ATOM 636 C CA . VAL A 1 83 ? -3.125 7.172 -5.131 1.00 92.81 83 VAL A CA 1
ATOM 637 C C . VAL A 1 83 ? -3.119 8.194 -6.252 1.00 92.81 83 VAL A C 1
ATOM 639 O O . VAL A 1 83 ? -4.140 8.474 -6.878 1.00 92.81 83 VAL A O 1
ATOM 642 N N . THR A 1 84 ? -1.936 8.718 -6.536 1.00 91.44 84 THR A N 1
ATOM 643 C CA . THR A 1 84 ? -1.660 9.480 -7.749 1.00 91.44 84 THR A CA 1
ATOM 644 C C . THR A 1 84 ? -0.493 8.827 -8.467 1.00 91.44 84 THR A C 1
ATOM 646 O O . THR A 1 84 ? 0.522 8.495 -7.856 1.00 91.44 84 THR A O 1
ATOM 649 N N . GLU A 1 85 ? -0.639 8.631 -9.771 1.00 85.50 85 GLU A N 1
ATOM 650 C CA . GLU A 1 85 ? 0.395 8.067 -10.629 1.00 85.50 85 GLU A CA 1
ATOM 651 C C . GLU A 1 85 ? 0.368 8.801 -11.969 1.00 85.50 85 GLU A C 1
ATOM 653 O O . GLU A 1 85 ? -0.701 9.082 -12.510 1.00 85.50 85 GLU A O 1
ATOM 658 N N . MET A 1 86 ? 1.547 9.164 -12.475 1.00 82.06 86 MET A N 1
ATOM 659 C CA . MET A 1 86 ? 1.670 9.922 -13.723 1.00 82.06 86 MET A CA 1
ATOM 660 C C . MET A 1 86 ? 1.874 9.013 -14.942 1.00 82.06 86 MET A C 1
ATOM 662 O O . MET A 1 86 ? 1.580 9.416 -16.065 1.00 82.06 86 MET A O 1
ATOM 666 N N . SER A 1 87 ? 2.392 7.804 -14.724 1.00 71.50 87 SER A N 1
ATOM 667 C CA . SER A 1 87 ? 2.658 6.800 -15.747 1.00 71.50 87 SER A CA 1
ATOM 668 C C . SER A 1 87 ? 1.416 5.941 -15.980 1.00 71.50 87 SER A C 1
ATOM 670 O O . SER A 1 87 ? 1.046 5.119 -15.140 1.00 71.50 87 SER A O 1
ATOM 672 N N . ALA A 1 88 ? 0.780 6.098 -17.143 1.00 66.12 88 ALA A N 1
ATOM 673 C CA . ALA A 1 88 ? -0.394 5.306 -17.511 1.00 66.12 88 ALA A CA 1
ATOM 674 C C . ALA A 1 88 ? -0.141 3.779 -17.478 1.00 66.12 88 ALA A C 1
ATOM 676 O O . ALA A 1 88 ? -0.997 3.072 -16.954 1.00 66.12 88 ALA A O 1
ATOM 677 N N . PRO A 1 89 ? 1.016 3.246 -17.928 1.00 65.38 89 PRO A N 1
ATOM 678 C CA . PRO A 1 89 ? 1.322 1.816 -17.799 1.00 65.38 89 PRO A CA 1
ATOM 679 C C . PRO A 1 89 ? 1.433 1.305 -16.359 1.00 65.38 89 PRO A C 1
ATOM 681 O O . PRO A 1 89 ? 1.220 0.119 -16.121 1.00 65.38 89 PRO A O 1
ATOM 684 N N . SER A 1 90 ? 1.790 2.175 -15.411 1.00 55.50 90 SER A N 1
ATOM 685 C CA . SER A 1 90 ? 1.868 1.821 -13.990 1.00 55.50 90 SER A CA 1
ATOM 686 C C . SER A 1 90 ? 0.483 1.735 -13.341 1.00 55.50 90 SER A C 1
ATOM 688 O O . SER A 1 90 ? 0.304 0.978 -12.394 1.00 55.50 90 SER A O 1
ATOM 690 N N . ALA A 1 91 ? -0.486 2.498 -13.855 1.00 54.62 91 ALA A N 1
ATOM 691 C CA . ALA A 1 91 ? -1.847 2.602 -13.328 1.00 54.62 91 ALA A CA 1
ATOM 692 C C . ALA A 1 91 ? -2.875 1.686 -14.031 1.00 54.62 91 ALA A C 1
ATOM 694 O O . ALA A 1 91 ? -4.060 1.759 -13.702 1.00 54.62 91 ALA A O 1
ATOM 695 N N . ALA A 1 92 ? -2.443 0.892 -15.020 1.00 47.09 92 ALA A N 1
ATOM 696 C CA . ALA A 1 92 ? -3.294 0.044 -15.862 1.00 47.09 92 ALA A CA 1
ATOM 697 C C . ALA A 1 92 ? -3.565 -1.348 -15.274 1.00 47.09 92 ALA A C 1
ATOM 699 O O . ALA A 1 92 ? -2.626 -1.955 -14.706 1.00 47.09 92 ALA A O 1
#

Secondary structure (DSSP, 8-state):
-----PPPPHHHHHHTT--TT----TTS-S---HHHHHHHHHHHHHHHHHHHHHHS--EEEEES-TTSHHHHHHHHTT-EEEEE-S-GGG--

Radius of gyration: 17.34 Å; chains: 1; bounding box: 30×28×63 Å

Foldseek 3Di:
DDDPPDDDDPQRVVVVVPDPPDCDDQLADSCPPVVVRVVVLVVLLVVQLVCCVVPVAAEEEAEQCQQVNVVVSNVVSPHHYDYDHDHPVRVD

Sequence (92 aa):
MTETLTRPTIGHLQERAHGDGHDYVKGSPHIRHHRIRERVISGVHDLVGKVIERNGQCRVLEVGAGHGTFTDHLVAAGAKVEVTEMSAPSAA

pLDDT: mean 77.9, std 19.54, range [38.16, 98.62]